Protein AF-A0A061DPY8-F1 (afdb_monomer_lite)

Sequence (102 aa):
MAMNSIKTILGEGQSIVDHFLVNGENYTCWKIRMKFFVQANNYDVWSTIVDGPYKPTKEEGEWDRNDKNMVQINAKAMHILLCALRDREYNRISNCENAKET

pLDDT: mean 72.49, std 21.85, range [28.64, 96.94]

Structure (mmCIF, N/CA/C/O backbone):
data_AF-A0A061DPY8-F1
#
_entry.id   AF-A0A061DPY8-F1
#
loop_
_atom_site.group_PDB
_atom_site.id
_atom_site.type_symbol
_atom_site.label_atom_id
_atom_site.label_alt_id
_atom_site.label_comp_id
_atom_site.label_asym_id
_atom_site.label_entity_id
_atom_site.label_seq_id
_atom_site.pdbx_PDB_ins_code
_atom_site.Cartn_x
_atom_site.Cartn_y
_atom_site.Cartn_z
_atom_site.occupancy
_atom_site.B_iso_or_equiv
_atom_site.auth_seq_id
_atom_site.auth_comp_id
_atom_site.auth_asym_id
_atom_site.auth_atom_id
_atom_site.pdbx_PDB_model_num
ATOM 1 N N . MET A 1 1 ? 9.134 14.154 -37.297 1.00 36.03 1 MET A N 1
ATOM 2 C CA . MET A 1 1 ? 9.767 12.819 -37.220 1.00 36.03 1 MET A CA 1
ATOM 3 C C . MET A 1 1 ? 9.595 12.269 -35.796 1.00 36.03 1 MET A C 1
ATOM 5 O O . MET A 1 1 ? 10.549 12.239 -35.040 1.00 36.03 1 MET A O 1
ATOM 9 N N . ALA A 1 2 ? 8.360 11.934 -35.386 1.00 36.47 2 ALA A N 1
ATOM 10 C CA . ALA A 1 2 ? 8.047 11.601 -33.982 1.00 36.47 2 ALA A CA 1
ATOM 11 C C . ALA A 1 2 ? 6.946 10.530 -33.800 1.00 36.47 2 ALA A C 1
ATOM 13 O O . ALA A 1 2 ? 6.411 10.383 -32.710 1.00 36.47 2 ALA A O 1
ATOM 14 N N . MET A 1 3 ? 6.597 9.770 -34.848 1.00 29.50 3 MET A N 1
ATOM 15 C CA . MET A 1 3 ? 5.566 8.717 -34.756 1.00 29.50 3 MET A CA 1
ATOM 16 C C . MET A 1 3 ? 6.103 7.288 -34.929 1.00 29.50 3 MET A C 1
ATOM 18 O O . MET A 1 3 ? 5.378 6.332 -34.676 1.00 29.50 3 MET A O 1
ATOM 22 N N . ASN A 1 4 ? 7.378 7.113 -35.291 1.00 29.52 4 ASN A N 1
ATOM 23 C CA . ASN A 1 4 ? 7.928 5.778 -35.560 1.00 29.52 4 ASN A CA 1
ATOM 24 C C . ASN A 1 4 ? 8.375 5.026 -34.296 1.00 29.52 4 ASN A C 1
ATOM 26 O O . ASN A 1 4 ? 8.525 3.812 -34.353 1.00 29.52 4 ASN A O 1
ATOM 30 N N . SER A 1 5 ? 8.519 5.701 -33.151 1.00 37.28 5 SER A N 1
ATOM 31 C CA . SER A 1 5 ? 8.969 5.057 -31.905 1.00 37.28 5 SER A CA 1
ATOM 32 C C . SER A 1 5 ? 7.837 4.457 -31.063 1.00 37.28 5 SER A C 1
ATOM 34 O O . SER A 1 5 ? 8.109 3.674 -30.161 1.00 37.28 5 SER A O 1
ATOM 36 N N . ILE A 1 6 ? 6.570 4.785 -31.352 1.00 40.12 6 ILE A N 1
ATOM 37 C CA . ILE A 1 6 ? 5.412 4.208 -30.640 1.00 40.12 6 ILE A CA 1
ATOM 38 C C . ILE A 1 6 ? 5.068 2.821 -31.201 1.00 40.12 6 ILE A C 1
ATOM 40 O O . ILE A 1 6 ? 4.629 1.942 -30.462 1.00 40.12 6 ILE A O 1
ATOM 44 N N . LYS A 1 7 ? 5.333 2.586 -32.494 1.00 28.64 7 LYS A N 1
ATOM 45 C CA . LYS A 1 7 ? 4.986 1.328 -33.173 1.00 28.64 7 LYS A CA 1
ATOM 46 C C . LYS A 1 7 ? 5.742 0.112 -32.629 1.00 28.64 7 LYS A C 1
ATOM 48 O O . LYS A 1 7 ? 5.207 -0.986 -32.662 1.00 28.64 7 LYS A O 1
ATOM 53 N N . THR A 1 8 ? 6.938 0.304 -32.078 1.00 35.09 8 THR A N 1
ATOM 54 C CA . THR A 1 8 ? 7.749 -0.798 -31.536 1.00 35.09 8 THR A CA 1
ATOM 55 C C . THR A 1 8 ? 7.282 -1.264 -30.150 1.00 35.09 8 THR A C 1
ATOM 57 O O . THR A 1 8 ? 7.666 -2.341 -29.715 1.00 35.09 8 THR A O 1
ATOM 60 N N . ILE A 1 9 ? 6.438 -0.495 -29.448 1.00 47.25 9 ILE A N 1
ATOM 61 C CA . ILE A 1 9 ? 5.985 -0.837 -28.083 1.00 47.25 9 ILE A CA 1
ATOM 62 C C . ILE A 1 9 ? 4.738 -1.744 -28.101 1.00 47.25 9 ILE A C 1
ATOM 64 O O . ILE A 1 9 ? 4.439 -2.398 -27.108 1.00 47.25 9 ILE A O 1
ATOM 68 N N . LEU A 1 10 ? 4.034 -1.834 -29.233 1.00 46.12 10 LEU A N 1
ATOM 69 C CA . LEU A 1 10 ? 2.797 -2.609 -29.389 1.00 46.12 10 LEU A CA 1
ATOM 70 C C . LEU A 1 10 ? 2.969 -3.714 -30.443 1.00 46.12 10 LEU A C 1
ATOM 72 O O . LEU A 1 10 ? 2.187 -3.823 -31.384 1.00 46.12 10 LEU A O 1
ATOM 76 N N . GLY A 1 11 ? 4.031 -4.509 -30.296 1.00 32.09 11 GLY A N 1
ATOM 77 C CA . GLY A 1 11 ? 4.143 -5.817 -30.939 1.00 32.09 11 GLY A CA 1
ATOM 78 C C . GLY A 1 11 ? 3.275 -6.831 -30.192 1.00 32.09 11 GLY A C 1
ATOM 79 O O . GLY A 1 11 ? 3.275 -6.868 -28.965 1.00 32.09 11 GLY A O 1
ATOM 80 N N . GLU A 1 12 ? 2.491 -7.581 -30.954 1.00 39.12 12 GLU A N 1
ATOM 81 C CA . GLU A 1 12 ? 1.415 -8.491 -30.557 1.00 39.12 12 GLU A CA 1
ATOM 82 C C . GLU A 1 12 ? 1.690 -9.302 -29.273 1.00 39.12 12 GLU A C 1
ATOM 84 O O . GLU A 1 12 ? 2.576 -10.150 -29.221 1.00 39.12 12 GLU A O 1
ATOM 89 N N . GLY A 1 13 ? 0.871 -9.071 -28.239 1.00 41.81 13 GLY A N 1
ATOM 90 C CA . GLY A 1 13 ? 0.696 -10.013 -27.127 1.00 41.81 13 GLY A CA 1
ATOM 91 C C . GLY A 1 13 ? 1.598 -9.855 -25.898 1.00 41.81 13 GLY A C 1
ATOM 92 O O . GLY A 1 13 ? 1.660 -10.785 -25.098 1.00 41.81 13 GLY A O 1
ATOM 93 N N . GLN A 1 14 ? 2.270 -8.721 -25.684 1.00 42.62 14 GLN A N 1
ATOM 94 C CA . GLN A 1 14 ? 3.058 -8.521 -24.460 1.00 42.62 14 GLN A CA 1
ATOM 95 C C . GLN A 1 14 ? 2.186 -7.998 -23.303 1.00 42.62 14 GLN A C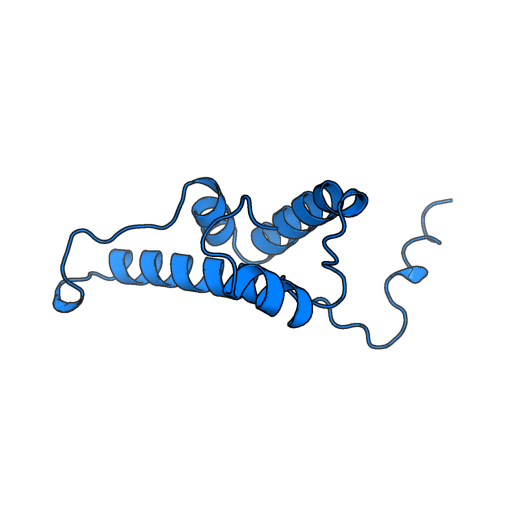 1
ATOM 97 O O . GLN A 1 14 ? 1.632 -6.899 -23.369 1.00 42.62 14 GLN A O 1
ATOM 102 N N . SER A 1 15 ? 2.073 -8.777 -22.222 1.00 50.62 15 SER A N 1
ATOM 103 C CA . SER A 1 15 ? 1.419 -8.354 -20.977 1.00 50.62 15 SER A CA 1
ATOM 104 C C . SER A 1 15 ? 2.029 -7.041 -20.470 1.00 50.62 15 SER A C 1
ATOM 106 O O . SER A 1 15 ? 3.251 -6.911 -20.399 1.00 50.62 15 SER A O 1
ATOM 108 N N . ILE A 1 16 ? 1.195 -6.078 -20.060 1.00 50.47 16 ILE A N 1
ATOM 109 C CA . ILE A 1 16 ? 1.625 -4.790 -19.468 1.00 50.47 16 ILE A CA 1
ATOM 110 C C . ILE A 1 16 ? 2.577 -5.013 -18.272 1.00 50.47 16 ILE A C 1
ATOM 112 O O . ILE A 1 16 ? 3.414 -4.167 -17.966 1.00 50.47 16 ILE A O 1
ATOM 116 N N . VAL A 1 17 ? 2.491 -6.188 -17.642 1.00 47.19 17 VAL A N 1
ATOM 117 C CA . VAL A 1 17 ? 3.281 -6.623 -16.485 1.00 47.19 17 VAL A CA 1
ATOM 118 C C . VAL A 1 17 ? 4.721 -7.020 -16.856 1.00 47.19 17 VAL A C 1
ATOM 120 O O . VAL A 1 17 ? 5.636 -6.890 -16.048 1.00 47.19 17 VAL A O 1
ATOM 123 N N . ASP A 1 18 ? 4.971 -7.444 -18.096 1.00 50.47 18 ASP A N 1
ATOM 124 C CA . ASP A 1 18 ? 6.255 -8.029 -18.511 1.00 50.47 18 ASP A CA 1
ATOM 125 C C . ASP A 1 18 ? 7.386 -6.980 -18.637 1.00 50.47 18 ASP A C 1
ATOM 127 O O . ASP A 1 18 ? 8.576 -7.306 -18.688 1.00 50.47 18 ASP A O 1
ATOM 131 N N . HIS A 1 19 ? 7.030 -5.691 -18.650 1.00 57.84 19 HIS A N 1
ATOM 132 C CA . HIS A 1 19 ? 7.934 -4.580 -18.965 1.00 57.84 19 HIS A CA 1
ATOM 133 C C . HIS A 1 19 ? 8.604 -3.926 -17.732 1.00 57.84 19 HIS A C 1
ATOM 135 O O . HIS A 1 19 ? 9.300 -2.913 -17.857 1.00 57.84 19 HIS A O 1
ATOM 141 N N . PHE A 1 20 ?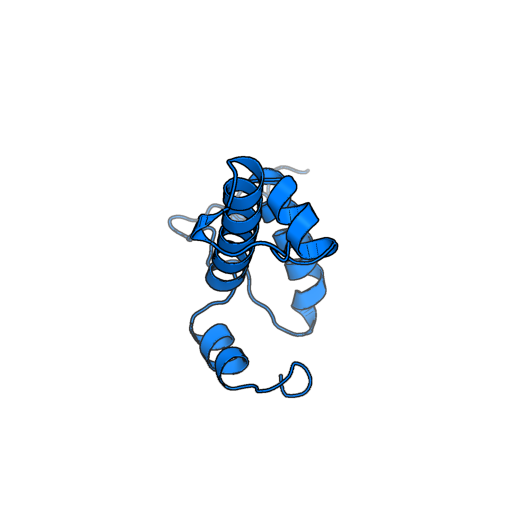 8.442 -4.490 -16.533 1.00 55.44 20 PHE A N 1
ATOM 142 C CA . PHE A 1 20 ? 9.011 -3.946 -15.291 1.00 55.44 20 PHE A CA 1
ATOM 143 C C . PHE A 1 20 ? 10.306 -4.658 -14.858 1.00 55.44 20 PHE A C 1
ATOM 145 O O . PHE A 1 20 ? 10.465 -5.046 -13.707 1.00 55.44 20 PHE A O 1
ATOM 152 N N . LEU A 1 21 ? 11.259 -4.841 -15.779 1.00 54.84 21 LEU A N 1
ATOM 153 C CA . LEU A 1 21 ? 12.565 -5.437 -15.464 1.00 54.84 21 LEU A CA 1
ATOM 154 C C . LEU A 1 21 ? 13.407 -4.512 -14.566 1.00 54.84 21 LEU A C 1
ATOM 156 O O . LEU A 1 21 ? 13.776 -3.416 -14.986 1.00 54.84 21 LEU A O 1
ATOM 160 N N . VAL A 1 22 ? 13.765 -4.975 -13.365 1.00 52.03 22 VAL A N 1
ATOM 161 C CA . VAL A 1 22 ? 14.742 -4.322 -12.479 1.00 52.03 22 VAL A CA 1
ATOM 162 C C . VAL A 1 22 ? 16.114 -4.970 -12.687 1.00 52.03 22 VAL A C 1
ATOM 164 O O . VAL A 1 22 ? 16.441 -5.966 -12.061 1.00 52.03 22 VAL A O 1
ATOM 167 N N . ASN A 1 23 ? 16.928 -4.392 -13.571 1.00 50.50 23 ASN A N 1
ATOM 168 C CA . ASN A 1 23 ? 18.391 -4.534 -13.522 1.00 50.50 23 ASN A CA 1
ATOM 169 C C . ASN A 1 23 ? 18.983 -3.199 -13.038 1.00 50.50 23 ASN A C 1
ATOM 171 O O . ASN A 1 23 ? 18.314 -2.173 -13.148 1.00 50.50 23 ASN A O 1
ATOM 175 N N . GLY A 1 24 ? 20.219 -3.178 -12.529 1.00 49.91 24 GLY A N 1
ATOM 176 C CA . GLY A 1 24 ? 20.835 -1.983 -11.917 1.00 49.91 24 GLY A CA 1
ATOM 177 C C . GLY A 1 24 ? 20.791 -0.699 -12.768 1.00 49.91 24 GLY A C 1
ATOM 178 O O . GLY A 1 24 ? 20.549 0.376 -12.231 1.00 49.91 24 GLY A O 1
ATOM 179 N N . GLU A 1 25 ? 20.907 -0.800 -14.097 1.00 52.59 25 GLU A N 1
ATOM 180 C CA . GLU A 1 25 ? 20.754 0.338 -15.030 1.00 52.59 25 GLU A CA 1
ATOM 181 C C . GLU A 1 25 ? 19.282 0.697 -15.334 1.00 52.59 25 GLU A C 1
ATOM 183 O O . GLU A 1 25 ? 18.964 1.813 -15.738 1.00 52.59 25 GLU A O 1
ATOM 188 N N . ASN A 1 26 ? 18.355 -0.229 -15.085 1.00 62.97 26 ASN A N 1
ATOM 189 C CA . ASN A 1 26 ? 16.916 -0.081 -15.298 1.00 62.97 26 ASN A CA 1
ATOM 190 C C . ASN A 1 26 ? 16.148 0.382 -14.052 1.00 62.97 26 ASN A C 1
ATOM 192 O O . ASN A 1 26 ? 14.964 0.684 -14.175 1.00 62.97 26 ASN A O 1
ATOM 196 N N . TYR A 1 27 ? 16.771 0.488 -12.874 1.00 67.88 27 TYR A N 1
ATOM 197 C CA . TYR A 1 27 ? 16.063 0.855 -11.639 1.00 67.88 27 TYR A CA 1
ATOM 198 C C . TYR A 1 27 ? 15.437 2.260 -11.702 1.00 67.88 27 TYR A C 1
ATOM 200 O O . TYR A 1 27 ? 14.278 2.444 -11.329 1.00 67.88 27 TYR A O 1
ATOM 208 N N . THR A 1 28 ? 16.149 3.253 -12.249 1.00 77.12 28 THR A N 1
ATOM 209 C CA . THR A 1 28 ? 15.610 4.615 -12.438 1.00 77.12 28 THR A CA 1
ATOM 210 C C . THR A 1 28 ? 14.430 4.621 -13.410 1.00 77.12 28 THR A C 1
ATOM 212 O O . THR A 1 28 ? 13.399 5.239 -13.140 1.00 77.12 28 THR A O 1
ATOM 215 N N . CYS A 1 29 ? 14.553 3.895 -14.525 1.00 75.81 29 CYS A N 1
ATOM 216 C CA . CYS A 1 29 ? 13.489 3.763 -15.518 1.00 75.81 29 CYS A CA 1
ATOM 217 C C . CYS A 1 29 ? 12.265 3.043 -14.928 1.00 75.81 29 CYS A C 1
ATOM 219 O O . CYS A 1 29 ? 11.135 3.511 -15.067 1.00 75.81 29 CYS A O 1
ATOM 221 N N . TRP A 1 30 ? 12.497 1.955 -14.191 1.00 76.44 30 TRP A N 1
ATOM 222 C CA . TRP A 1 30 ? 11.481 1.205 -13.462 1.00 76.44 30 TRP A CA 1
ATOM 223 C C . TRP A 1 30 ? 10.750 2.088 -12.451 1.00 76.44 30 TRP A C 1
ATOM 225 O O . TRP A 1 30 ? 9.524 2.128 -12.463 1.00 76.44 30 TRP A O 1
ATOM 235 N N . LYS A 1 31 ? 11.475 2.878 -11.648 1.00 81.19 31 LYS A N 1
ATOM 236 C CA . LYS A 1 31 ? 10.884 3.783 -10.652 1.00 81.19 31 LYS A CA 1
ATOM 237 C C . LYS A 1 31 ? 9.960 4.819 -11.298 1.00 81.19 31 LYS A C 1
ATOM 239 O O . LYS A 1 31 ? 8.867 5.066 -10.791 1.00 81.19 31 LYS A O 1
ATOM 244 N N . ILE A 1 32 ? 10.366 5.398 -12.432 1.00 85.31 32 ILE A N 1
ATOM 245 C CA . ILE A 1 32 ? 9.542 6.355 -13.190 1.00 85.31 32 ILE A CA 1
ATOM 246 C C . ILE A 1 32 ? 8.295 5.668 -13.762 1.00 85.31 32 ILE A C 1
ATOM 248 O O . ILE A 1 32 ? 7.190 6.197 -13.636 1.00 85.31 32 ILE A O 1
ATOM 252 N N . ARG A 1 33 ? 8.445 4.479 -14.355 1.00 82.75 33 ARG A N 1
ATOM 253 C CA . ARG A 1 33 ? 7.320 3.719 -14.919 1.00 82.75 33 ARG A CA 1
ATOM 254 C C . ARG A 1 33 ? 6.332 3.276 -13.847 1.00 82.75 33 ARG A C 1
ATOM 256 O O . ARG A 1 33 ? 5.134 3.429 -14.048 1.00 82.75 33 ARG A O 1
ATOM 263 N N . MET A 1 34 ? 6.824 2.795 -12.706 1.00 85.06 34 MET A N 1
ATOM 264 C CA . MET A 1 34 ? 5.993 2.390 -11.576 1.00 85.06 34 MET A CA 1
ATOM 265 C C . MET A 1 34 ? 5.213 3.575 -11.015 1.00 85.06 34 MET A C 1
ATOM 267 O O . MET A 1 34 ? 4.012 3.466 -10.794 1.00 85.06 34 MET A O 1
ATOM 271 N N . LYS A 1 35 ? 5.865 4.738 -10.877 1.00 89.81 35 LYS A N 1
ATOM 272 C CA . LYS A 1 35 ? 5.193 5.977 -10.475 1.00 89.81 35 LYS A CA 1
ATOM 273 C C . LYS A 1 35 ? 4.005 6.289 -11.382 1.00 89.81 35 LYS A C 1
ATOM 275 O O . LYS A 1 35 ? 2.891 6.420 -10.886 1.00 89.81 35 LYS A O 1
ATOM 280 N N . PHE A 1 36 ? 4.216 6.378 -12.695 1.00 88.88 36 PHE A N 1
ATOM 281 C CA . PHE A 1 36 ? 3.127 6.706 -13.618 1.00 88.88 36 PHE A CA 1
ATOM 282 C C . PHE A 1 36 ? 2.059 5.613 -13.688 1.00 88.88 36 PHE A C 1
ATOM 284 O O . PHE A 1 36 ? 0.877 5.935 -13.757 1.00 88.88 36 PHE A O 1
ATOM 291 N N . PHE A 1 37 ? 2.452 4.340 -13.629 1.00 86.62 37 PHE A N 1
ATOM 292 C CA . PHE A 1 37 ? 1.517 3.219 -13.623 1.00 86.62 37 PHE A CA 1
ATOM 293 C C . PHE A 1 37 ? 0.583 3.270 -12.410 1.00 86.62 37 PHE A C 1
ATOM 295 O O . PHE A 1 37 ? -0.635 3.233 -12.579 1.00 86.62 37 PHE A O 1
ATOM 302 N N . VAL A 1 38 ? 1.129 3.408 -11.198 1.00 90.81 38 VAL A N 1
ATOM 303 C CA . VAL A 1 38 ? 0.316 3.489 -9.978 1.00 90.81 38 VAL A CA 1
ATOM 304 C C . VAL A 1 38 ? -0.550 4.745 -10.007 1.00 90.81 38 VAL A C 1
ATOM 306 O O . VAL A 1 38 ? -1.754 4.640 -9.807 1.00 90.81 38 VAL A O 1
ATOM 309 N N . GLN A 1 39 ? 0.023 5.910 -10.331 1.00 91.75 39 GLN A N 1
ATOM 310 C CA . GLN A 1 39 ? -0.720 7.175 -10.381 1.00 91.75 39 GLN A CA 1
ATOM 311 C C . GLN A 1 39 ? -1.883 7.144 -11.380 1.00 91.75 39 GLN A C 1
ATOM 313 O O . GLN A 1 39 ? -2.948 7.676 -11.079 1.00 91.75 39 GLN A O 1
ATOM 318 N N . ALA A 1 40 ? -1.703 6.512 -12.544 1.00 90.38 40 ALA A N 1
ATOM 319 C CA . ALA A 1 40 ? -2.759 6.373 -13.545 1.00 90.38 40 ALA A CA 1
ATOM 320 C C . ALA A 1 40 ? -3.888 5.426 -13.103 1.00 90.38 40 ALA A C 1
ATOM 322 O O . ALA A 1 40 ? -5.023 5.595 -13.540 1.00 90.38 40 ALA A O 1
ATOM 323 N N . ASN A 1 41 ? -3.592 4.440 -12.250 1.00 88.00 41 ASN A N 1
ATOM 324 C CA . ASN A 1 41 ? -4.584 3.489 -11.743 1.00 88.00 41 ASN A CA 1
ATOM 325 C C . ASN A 1 41 ? -5.306 4.009 -10.494 1.00 88.00 41 ASN A C 1
ATOM 327 O O . ASN A 1 41 ? -6.527 3.910 -10.392 1.00 88.00 41 ASN A O 1
ATOM 331 N N . ASN A 1 42 ? -4.555 4.508 -9.513 1.00 92.88 42 ASN A N 1
ATOM 332 C CA . ASN A 1 42 ? -5.088 5.020 -8.261 1.00 92.88 42 ASN A CA 1
ATOM 333 C C . ASN A 1 42 ? -4.049 5.911 -7.561 1.00 92.88 42 ASN A C 1
ATOM 335 O O . ASN A 1 42 ? -3.011 5.437 -7.094 1.00 92.88 42 ASN A O 1
ATOM 339 N N . TYR A 1 43 ? -4.349 7.205 -7.459 1.00 94.44 43 TYR A N 1
ATOM 340 C CA . TYR A 1 43 ? -3.439 8.160 -6.834 1.00 94.44 43 TYR A CA 1
ATOM 341 C C . TYR A 1 43 ? -3.312 7.962 -5.317 1.00 94.44 43 TYR A C 1
ATOM 343 O O . TYR A 1 43 ? -2.212 8.107 -4.790 1.00 94.44 43 TYR A O 1
ATOM 351 N N . ASP A 1 44 ? -4.379 7.552 -4.624 1.00 94.38 44 ASP A N 1
ATOM 352 C CA . ASP A 1 44 ? -4.327 7.277 -3.182 1.00 94.38 44 ASP A CA 1
ATOM 353 C C . ASP A 1 44 ? -3.361 6.126 -2.879 1.00 94.38 44 ASP A C 1
ATOM 355 O O . ASP A 1 44 ? -2.596 6.185 -1.921 1.00 94.38 44 ASP A O 1
ATOM 359 N N . VAL A 1 45 ? -3.315 5.114 -3.752 1.00 94.75 45 VAL A N 1
ATOM 360 C CA . VAL A 1 45 ? -2.331 4.026 -3.657 1.00 94.75 45 VAL A CA 1
ATOM 361 C C . VAL A 1 45 ? -0.904 4.550 -3.836 1.00 94.75 45 VAL A C 1
ATOM 363 O O . VAL A 1 45 ? -0.011 4.135 -3.100 1.00 94.75 45 VAL A O 1
ATOM 366 N N . TRP A 1 46 ? -0.670 5.474 -4.776 1.00 94.69 46 TRP A N 1
ATOM 367 C CA . TRP A 1 46 ? 0.642 6.112 -4.926 1.00 94.69 46 TRP A CA 1
ATOM 368 C C . TRP A 1 46 ? 1.041 6.879 -3.660 1.00 94.69 46 TRP A C 1
ATOM 370 O O . TRP A 1 46 ? 2.165 6.712 -3.188 1.00 94.69 46 TRP A O 1
ATOM 380 N N . SER A 1 47 ? 0.125 7.668 -3.090 1.00 93.62 47 SER A N 1
ATOM 381 C CA . SER A 1 47 ? 0.361 8.377 -1.830 1.00 93.62 47 SER A CA 1
ATOM 382 C C . SER A 1 47 ? 0.711 7.411 -0.701 1.00 93.62 47 SER A C 1
ATOM 384 O O . SER A 1 47 ? 1.720 7.603 -0.039 1.00 93.62 47 SER A O 1
ATOM 386 N N . THR A 1 48 ? -0.017 6.302 -0.544 1.00 94.62 48 THR A N 1
ATOM 387 C CA . THR A 1 48 ? 0.304 5.271 0.458 1.00 94.62 48 THR A CA 1
ATOM 388 C C . THR A 1 48 ? 1.673 4.615 0.243 1.00 94.62 48 THR A C 1
ATOM 390 O O . THR A 1 48 ? 2.358 4.301 1.212 1.00 94.62 48 THR A O 1
ATOM 393 N N . ILE A 1 49 ? 2.117 4.414 -1.002 1.00 88.88 49 ILE A N 1
ATOM 394 C CA . ILE A 1 49 ? 3.464 3.880 -1.275 1.00 88.88 49 ILE A CA 1
ATOM 395 C C . ILE A 1 49 ? 4.554 4.878 -0.853 1.00 88.88 49 ILE A C 1
ATOM 397 O O . ILE A 1 49 ? 5.603 4.460 -0.366 1.00 88.88 49 ILE A O 1
ATOM 401 N N . VAL A 1 50 ? 4.325 6.181 -1.049 1.00 91.50 50 VAL A N 1
ATOM 402 C CA . VAL A 1 50 ? 5.297 7.237 -0.717 1.00 91.50 50 VAL A CA 1
ATOM 403 C C . VAL A 1 50 ? 5.303 7.563 0.777 1.00 91.50 50 VAL A C 1
ATOM 405 O O . VAL A 1 50 ? 6.375 7.631 1.375 1.00 91.50 50 VAL A O 1
ATOM 408 N N . ASP A 1 51 ? 4.125 7.746 1.367 1.00 93.00 51 ASP A N 1
ATOM 409 C CA . ASP A 1 51 ? 3.950 8.196 2.753 1.00 93.00 51 ASP A CA 1
ATOM 410 C C . ASP A 1 51 ? 4.028 7.030 3.754 1.00 93.00 51 ASP A C 1
ATOM 412 O O . ASP A 1 51 ? 4.288 7.226 4.943 1.00 93.00 51 ASP A O 1
ATOM 416 N N . GLY A 1 52 ? 3.848 5.802 3.265 1.00 90.12 52 GLY A N 1
ATOM 417 C CA . GLY A 1 52 ? 3.815 4.577 4.050 1.00 90.12 52 GLY A CA 1
ATOM 418 C C . GLY A 1 52 ? 2.392 4.058 4.293 1.00 90.12 52 GLY A C 1
ATOM 419 O O . GLY A 1 52 ? 1.405 4.783 4.134 1.00 90.12 52 GLY A O 1
ATOM 420 N N . PRO A 1 53 ? 2.262 2.774 4.678 1.00 93.12 53 PRO A N 1
ATOM 421 C CA . PRO A 1 53 ? 0.963 2.153 4.884 1.00 93.12 53 PRO A CA 1
ATOM 422 C C . PRO A 1 53 ? 0.246 2.761 6.089 1.00 93.12 53 PRO A C 1
ATOM 424 O O . PRO A 1 53 ? 0.844 2.986 7.145 1.00 93.12 53 PRO A O 1
ATOM 427 N N . TYR A 1 54 ? -1.067 2.932 5.960 1.00 93.31 54 TYR A N 1
ATOM 428 C CA . TYR A 1 54 ? -1.922 3.256 7.095 1.00 93.31 54 TYR A CA 1
ATOM 429 C C . TYR A 1 54 ? -1.858 2.136 8.143 1.00 93.31 54 TYR A C 1
ATOM 431 O O . TYR A 1 54 ? -1.947 0.956 7.804 1.00 93.31 54 TYR A O 1
ATOM 439 N N . LYS A 1 55 ? -1.723 2.487 9.420 1.00 93.62 55 LYS A N 1
ATOM 440 C CA . LYS A 1 55 ? -1.725 1.524 10.525 1.00 93.62 55 LYS A CA 1
ATOM 441 C C . LYS A 1 55 ? -2.937 1.800 11.413 1.00 93.62 55 LYS A C 1
ATOM 443 O O . LYS A 1 55 ? -2.920 2.811 12.117 1.00 93.62 55 LYS A O 1
ATOM 448 N N . PRO A 1 56 ? -3.973 0.944 11.373 1.00 90.44 56 PRO A N 1
ATOM 449 C CA . PRO A 1 56 ? -5.112 1.074 12.268 1.00 90.44 56 PRO A CA 1
ATOM 450 C C . PRO A 1 56 ? -4.651 1.013 13.723 1.00 90.44 56 PRO A C 1
ATOM 452 O O . PRO A 1 56 ? -3.833 0.169 14.086 1.00 90.44 56 PRO A O 1
ATOM 455 N N . THR A 1 57 ? -5.176 1.910 14.552 1.00 93.00 57 THR A N 1
ATOM 456 C CA . THR A 1 57 ? -4.968 1.884 16.008 1.00 93.00 57 THR A CA 1
ATOM 457 C C . THR A 1 57 ? -6.067 1.119 16.739 1.00 93.00 57 THR A C 1
ATOM 459 O O . THR A 1 57 ? -5.863 0.699 17.873 1.00 93.00 57 THR A O 1
ATOM 462 N N . LYS A 1 58 ? -7.223 0.948 16.091 1.00 94.12 58 LYS A N 1
ATOM 463 C CA . LYS A 1 58 ? -8.374 0.195 16.594 1.00 94.12 58 LYS A CA 1
ATOM 464 C C . LYS A 1 58 ? -8.277 -1.275 16.190 1.00 94.12 58 LYS A C 1
ATOM 466 O O . LYS A 1 58 ? -7.687 -1.597 15.152 1.00 94.12 58 LYS A O 1
ATOM 471 N N . GLU A 1 59 ? -8.932 -2.145 16.950 1.00 94.44 59 GLU A N 1
ATOM 472 C CA . GLU A 1 59 ? -9.115 -3.544 16.558 1.00 94.44 59 GLU A CA 1
ATOM 473 C C . GLU A 1 59 ? -10.033 -3.664 15.334 1.00 94.44 59 GLU A C 1
ATOM 475 O O . GLU A 1 59 ? -10.913 -2.831 15.116 1.00 94.44 59 GLU A O 1
ATOM 480 N N . GLU A 1 60 ? -9.852 -4.718 14.533 1.00 90.81 60 GLU A N 1
ATOM 481 C CA . GLU A 1 60 ? -10.581 -4.911 13.269 1.00 90.81 60 GLU A CA 1
ATOM 482 C C . GLU A 1 60 ? -12.109 -4.919 13.431 1.00 90.81 60 GLU A C 1
ATOM 484 O O . GLU A 1 60 ? -12.836 -4.423 12.566 1.00 90.81 60 GLU A O 1
ATOM 489 N N . GLY A 1 61 ? -12.602 -5.405 14.574 1.00 95.12 61 GLY A N 1
ATOM 490 C CA . GLY A 1 61 ? -14.029 -5.394 14.904 1.00 95.12 61 GLY A CA 1
ATOM 491 C C . GLY A 1 61 ? -14.631 -3.992 15.056 1.00 95.12 61 GLY A C 1
ATOM 492 O O . GLY A 1 61 ? -15.838 -3.828 14.891 1.00 95.12 61 GLY A O 1
ATOM 493 N N . GLU A 1 62 ? -13.807 -2.978 15.317 1.00 96.44 62 GLU A N 1
ATOM 494 C CA . GLU A 1 62 ? -14.224 -1.592 15.560 1.00 96.44 62 GLU A CA 1
ATOM 495 C C . GLU A 1 62 ? -13.997 -0.679 14.348 1.00 96.44 62 GLU A C 1
ATOM 497 O O . GLU A 1 62 ? -14.250 0.528 14.408 1.00 96.44 62 GLU A O 1
ATOM 502 N N . TRP A 1 63 ? -13.496 -1.234 13.242 1.00 96.94 63 TRP A N 1
ATOM 503 C CA . TRP A 1 63 ? -13.152 -0.448 12.068 1.00 96.94 63 TRP A CA 1
ATOM 504 C C . TRP A 1 63 ? -14.379 0.167 11.415 1.00 96.94 63 TRP A C 1
ATOM 506 O O . TRP A 1 63 ? -15.318 -0.521 10.985 1.00 96.94 63 TRP A O 1
ATOM 516 N N . ASP A 1 64 ? -14.309 1.482 11.252 1.00 95.88 64 ASP A N 1
ATOM 517 C CA . ASP A 1 64 ? -15.286 2.222 10.482 1.00 95.88 64 ASP A CA 1
ATOM 518 C C . ASP A 1 64 ? -15.020 2.091 8.970 1.00 95.88 64 ASP A C 1
ATOM 520 O O . ASP A 1 64 ? -14.125 1.384 8.491 1.00 95.88 64 ASP A O 1
ATOM 524 N N . ARG A 1 65 ? -15.865 2.748 8.171 1.00 96.69 65 ARG A N 1
ATOM 525 C CA . ARG A 1 65 ? -15.746 2.707 6.709 1.00 96.69 65 ARG A CA 1
ATOM 526 C C . ARG A 1 65 ? -14.415 3.287 6.224 1.00 96.69 65 ARG A C 1
ATOM 528 O O . ARG A 1 65 ? -13.900 2.821 5.209 1.00 96.69 65 ARG A O 1
ATOM 535 N N . ASN A 1 66 ? -13.891 4.300 6.907 1.00 95.38 66 ASN A N 1
ATOM 536 C CA . ASN A 1 66 ? -12.640 4.938 6.535 1.00 95.38 66 ASN A CA 1
ATOM 537 C C . ASN A 1 66 ? -11.453 4.028 6.865 1.00 95.38 66 ASN A C 1
ATOM 539 O O . ASN A 1 66 ? -10.612 3.812 5.995 1.00 95.38 66 ASN A O 1
ATOM 543 N N . ASP A 1 67 ? -11.441 3.417 8.052 1.00 95.94 67 ASP A N 1
ATOM 544 C CA . ASP A 1 67 ? -10.421 2.442 8.456 1.00 95.94 67 ASP A CA 1
ATOM 545 C C . ASP A 1 67 ? -10.317 1.301 7.423 1.00 95.94 67 ASP A C 1
ATOM 547 O O . ASP A 1 67 ? -9.241 1.017 6.889 1.00 95.94 67 ASP A O 1
ATOM 551 N N . LYS A 1 68 ? -11.464 0.719 7.038 1.00 96.44 68 LYS A N 1
ATOM 552 C CA . LYS A 1 68 ? -11.536 -0.338 6.012 1.00 96.44 68 LYS A CA 1
ATOM 553 C C . LYS A 1 68 ? -11.041 0.131 4.646 1.00 96.44 68 LYS A C 1
ATOM 555 O O . LYS A 1 68 ? -10.334 -0.612 3.966 1.00 96.44 68 LYS A O 1
ATOM 560 N N . ASN A 1 69 ? -11.389 1.352 4.240 1.00 96.19 69 ASN A N 1
ATOM 561 C CA . ASN A 1 69 ? -10.938 1.916 2.969 1.00 96.19 69 ASN A CA 1
ATOM 562 C C . ASN A 1 69 ? -9.412 2.098 2.941 1.00 96.19 69 ASN A C 1
ATOM 564 O O . ASN A 1 69 ? -8.768 1.710 1.969 1.00 96.19 69 ASN A O 1
ATOM 568 N N . MET A 1 70 ? -8.821 2.620 4.017 1.00 95.56 70 MET A N 1
ATOM 569 C CA . MET A 1 70 ? -7.374 2.841 4.107 1.00 95.56 70 MET A CA 1
ATOM 570 C C . MET A 1 70 ? -6.594 1.520 4.132 1.00 95.56 70 MET A C 1
ATOM 572 O O . MET A 1 70 ? -5.605 1.370 3.415 1.00 95.56 70 MET A O 1
ATOM 576 N N . VAL A 1 71 ? -7.073 0.514 4.871 1.00 95.69 71 VAL A N 1
ATOM 577 C CA . VAL A 1 71 ? -6.482 -0.837 4.846 1.00 95.69 71 VAL A CA 1
ATOM 578 C C . VAL A 1 71 ? -6.614 -1.480 3.462 1.00 95.69 71 VAL A C 1
ATOM 580 O O . VAL A 1 71 ? -5.676 -2.117 2.980 1.00 95.69 71 VAL A O 1
ATOM 583 N N . GLN A 1 72 ? -7.731 -1.270 2.762 1.00 96.38 72 GLN A N 1
ATOM 584 C CA . GLN A 1 72 ? -7.887 -1.744 1.388 1.00 96.38 72 GLN A CA 1
ATOM 585 C C . GLN A 1 72 ? -6.905 -1.057 0.423 1.00 96.38 72 GLN A C 1
ATOM 587 O O . GLN A 1 72 ? -6.386 -1.708 -0.485 1.00 96.38 72 GLN A O 1
ATOM 592 N N . IL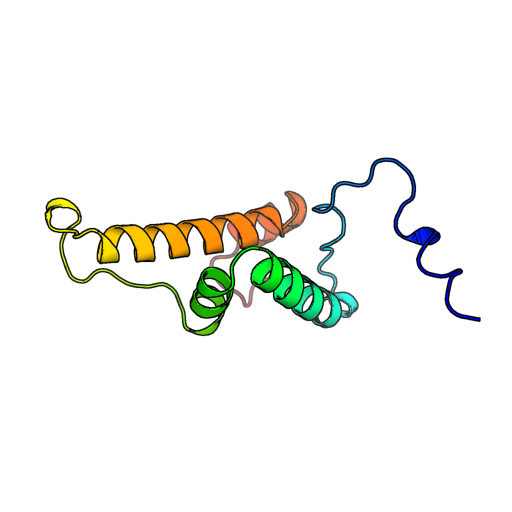E A 1 73 ? -6.628 0.238 0.605 1.00 96.25 73 ILE A N 1
ATOM 593 C CA . ILE A 1 73 ? -5.614 0.964 -0.173 1.00 96.25 73 ILE A CA 1
ATOM 594 C C . ILE A 1 73 ? -4.219 0.377 0.090 1.00 96.25 73 ILE A C 1
ATOM 596 O O . ILE A 1 73 ? -3.502 0.104 -0.874 1.00 96.25 73 ILE A O 1
ATOM 600 N N . ASN A 1 74 ? -3.867 0.067 1.345 1.00 95.38 74 ASN A N 1
ATOM 601 C CA . ASN A 1 74 ? -2.618 -0.641 1.659 1.00 95.38 74 ASN A CA 1
ATOM 602 C C . ASN A 1 74 ? -2.522 -1.986 0.921 1.00 95.38 74 ASN A C 1
ATOM 604 O O . ASN A 1 74 ? -1.489 -2.307 0.333 1.00 95.38 74 ASN A O 1
ATOM 608 N N . ALA A 1 75 ? -3.600 -2.776 0.926 1.00 95.06 75 ALA A N 1
ATOM 609 C CA . ALA A 1 75 ? -3.631 -4.068 0.246 1.00 95.06 75 ALA A CA 1
ATOM 610 C C . ALA A 1 75 ? -3.451 -3.921 -1.276 1.00 95.06 75 ALA A C 1
ATOM 612 O O . ALA A 1 75 ? -2.708 -4.685 -1.890 1.00 95.06 75 ALA A O 1
ATOM 613 N N . LYS A 1 76 ? -4.070 -2.902 -1.889 1.00 93.00 76 LYS A N 1
ATOM 614 C CA . LYS A 1 76 ? -3.875 -2.574 -3.311 1.00 93.00 76 LYS A CA 1
ATOM 615 C C . LYS A 1 76 ? -2.437 -2.154 -3.611 1.00 93.00 76 LYS A C 1
ATOM 617 O O . LYS A 1 76 ? -1.894 -2.590 -4.622 1.00 93.00 76 LYS A O 1
ATOM 622 N N . ALA A 1 77 ? -1.819 -1.353 -2.740 1.00 91.56 77 ALA A N 1
ATOM 623 C CA . ALA A 1 77 ? -0.414 -0.972 -2.864 1.00 91.56 77 ALA A CA 1
ATOM 624 C C . ALA A 1 77 ? 0.487 -2.211 -2.901 1.00 91.56 77 ALA A C 1
ATOM 626 O O . ALA A 1 77 ? 1.258 -2.387 -3.844 1.00 91.56 77 ALA A O 1
ATOM 627 N N . MET A 1 78 ? 0.320 -3.110 -1.928 1.00 89.75 78 MET A N 1
ATOM 628 C CA . MET A 1 78 ? 1.067 -4.366 -1.8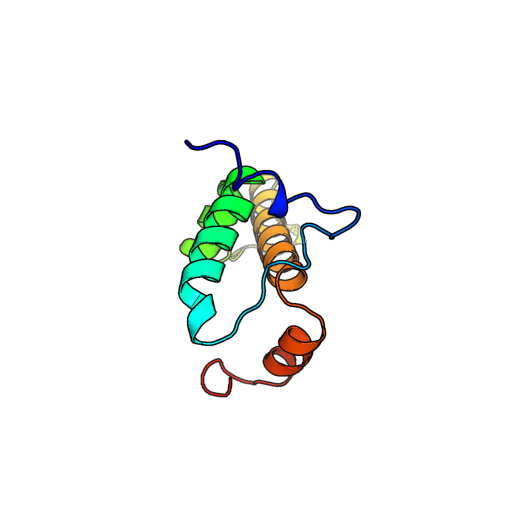70 1.00 89.75 78 MET A CA 1
ATOM 629 C C . MET A 1 78 ? 0.824 -5.233 -3.102 1.00 89.75 78 MET A C 1
ATOM 631 O O . MET A 1 78 ? 1.777 -5.737 -3.686 1.00 89.75 78 MET A O 1
ATOM 635 N N . HIS A 1 79 ? -0.427 -5.374 -3.541 1.00 87.62 79 HIS A N 1
ATOM 636 C CA . HIS A 1 79 ? -0.755 -6.164 -4.723 1.00 87.62 79 HIS A CA 1
ATOM 637 C C . HIS A 1 79 ? -0.071 -5.628 -5.989 1.00 87.62 79 HIS A C 1
ATOM 639 O O . HIS A 1 79 ? 0.544 -6.402 -6.715 1.00 87.62 79 HIS A O 1
ATOM 645 N N . ILE A 1 80 ? -0.111 -4.312 -6.229 1.00 85.50 80 ILE A N 1
ATOM 646 C CA . ILE A 1 80 ? 0.549 -3.705 -7.394 1.00 85.50 80 ILE A CA 1
ATOM 647 C C . ILE A 1 80 ? 2.067 -3.901 -7.331 1.00 85.50 80 ILE A C 1
ATOM 649 O O . ILE A 1 80 ? 2.670 -4.268 -8.338 1.00 85.50 80 ILE A O 1
ATOM 653 N N . LEU A 1 81 ? 2.680 -3.690 -6.163 1.00 83.19 81 LEU A N 1
ATOM 654 C CA . LEU A 1 81 ? 4.119 -3.895 -5.983 1.00 83.19 81 LEU A CA 1
ATOM 655 C C . LEU A 1 81 ? 4.519 -5.356 -6.223 1.00 83.19 81 LEU A C 1
ATOM 657 O O . LEU A 1 81 ? 5.521 -5.604 -6.885 1.00 83.19 81 LEU A O 1
ATOM 661 N N . LEU A 1 82 ? 3.724 -6.314 -5.742 1.00 79.56 82 LEU A N 1
ATOM 662 C CA . LEU A 1 82 ? 3.959 -7.739 -5.971 1.00 79.56 82 LEU A CA 1
ATOM 663 C C . LEU A 1 82 ? 3.791 -8.117 -7.443 1.00 79.56 82 LEU A C 1
ATOM 665 O O . LEU A 1 82 ? 4.658 -8.785 -7.988 1.00 79.56 82 LEU A O 1
ATOM 669 N N . CYS A 1 83 ? 2.735 -7.650 -8.112 1.00 77.44 83 CYS A N 1
ATOM 670 C CA . CYS A 1 83 ? 2.539 -7.901 -9.541 1.00 77.44 83 CYS A CA 1
ATOM 671 C C . CYS A 1 83 ? 3.628 -7.263 -10.411 1.00 77.44 83 CYS A C 1
ATOM 673 O O . CYS A 1 83 ? 3.931 -7.770 -11.485 1.00 77.44 83 CYS A O 1
ATOM 675 N N . ALA A 1 84 ? 4.216 -6.150 -9.971 1.00 72.19 84 ALA A N 1
ATOM 676 C CA . ALA A 1 84 ? 5.320 -5.504 -10.669 1.00 72.19 84 ALA A CA 1
ATOM 677 C C . ALA A 1 84 ? 6.642 -6.284 -10.595 1.00 72.19 84 ALA A C 1
ATOM 679 O O . ALA A 1 84 ? 7.537 -6.049 -11.410 1.00 72.19 84 ALA A O 1
ATOM 680 N N . LEU A 1 85 ? 6.785 -7.178 -9.617 1.00 68.75 85 LEU A N 1
ATOM 681 C CA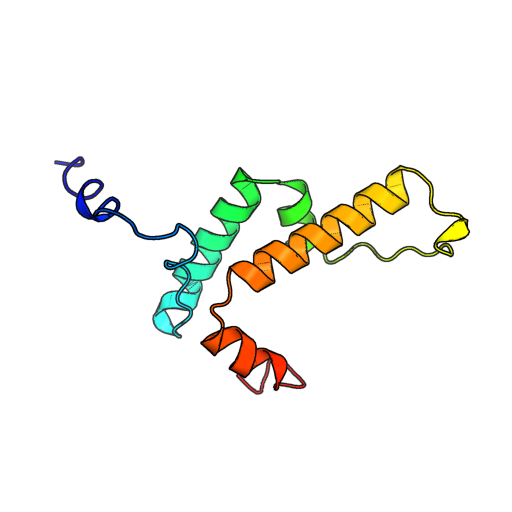 . LEU A 1 85 ? 7.933 -8.059 -9.470 1.00 68.75 85 LEU A CA 1
ATOM 682 C C . LEU A 1 85 ? 7.620 -9.368 -10.209 1.00 68.75 85 LEU A C 1
ATOM 684 O O . LEU A 1 85 ? 6.668 -10.061 -9.869 1.00 68.75 85 LEU A O 1
ATOM 688 N N . ARG A 1 86 ? 8.408 -9.744 -11.227 1.00 61.91 86 ARG A N 1
ATOM 689 C CA . ARG A 1 86 ? 8.288 -11.096 -11.816 1.00 61.91 86 ARG A CA 1
ATOM 690 C C . ARG A 1 86 ? 8.556 -12.155 -10.745 1.00 61.91 86 ARG A C 1
ATOM 692 O O . ARG A 1 86 ? 9.366 -11.905 -9.856 1.00 61.91 86 ARG A O 1
ATOM 699 N N . ASP A 1 87 ? 8.053 -13.373 -10.938 1.00 57.22 87 ASP A N 1
ATOM 700 C CA . ASP A 1 87 ? 8.315 -14.537 -10.069 1.00 57.22 87 ASP A CA 1
ATOM 701 C C . ASP A 1 87 ? 9.798 -14.710 -9.702 1.00 57.22 87 ASP A C 1
ATOM 703 O O . ASP A 1 87 ? 10.137 -15.055 -8.574 1.00 57.22 87 ASP A O 1
ATOM 707 N N . ARG A 1 88 ? 10.716 -14.423 -10.636 1.00 55.56 88 ARG A N 1
ATOM 708 C CA . ARG A 1 88 ? 12.164 -14.527 -10.399 1.00 55.56 88 ARG A CA 1
ATOM 709 C C . ARG A 1 88 ? 12.705 -13.472 -9.427 1.00 55.56 88 ARG A C 1
ATOM 711 O O . ARG A 1 88 ? 13.571 -13.798 -8.623 1.00 55.56 88 ARG A O 1
ATOM 718 N N . GLU A 1 89 ? 12.216 -12.237 -9.502 1.00 61.00 89 GLU A N 1
ATOM 719 C CA . GLU A 1 89 ? 12.620 -11.164 -8.583 1.00 61.00 89 GLU A CA 1
ATOM 720 C C . GLU A 1 89 ? 11.858 -11.273 -7.260 1.00 61.00 89 GLU A C 1
ATOM 722 O O . GLU A 1 89 ? 12.451 -11.080 -6.205 1.00 61.00 89 GLU A O 1
ATOM 727 N N . TYR A 1 90 ? 10.590 -11.697 -7.291 1.00 59.69 90 TYR A N 1
ATOM 728 C CA . TYR A 1 90 ? 9.842 -12.050 -6.087 1.00 59.69 90 TYR A CA 1
ATOM 729 C C . TYR A 1 90 ? 10.566 -13.137 -5.287 1.00 59.69 90 TYR A C 1
ATOM 731 O O . TYR A 1 90 ? 10.846 -12.916 -4.120 1.00 59.69 90 TYR A O 1
ATOM 739 N N . ASN A 1 91 ? 10.981 -14.243 -5.916 1.00 60.88 91 ASN A N 1
ATOM 740 C CA . ASN A 1 91 ? 11.723 -15.318 -5.243 1.00 60.88 91 ASN A CA 1
ATOM 741 C C . ASN A 1 91 ? 13.104 -14.886 -4.720 1.00 60.88 91 ASN A C 1
ATOM 743 O O . ASN A 1 91 ? 13.627 -15.501 -3.791 1.00 60.88 91 ASN A O 1
ATOM 747 N N . ARG A 1 92 ? 13.728 -13.858 -5.312 1.00 62.88 92 ARG A N 1
ATOM 748 C CA . ARG A 1 92 ? 14.973 -13.282 -4.779 1.00 62.88 92 ARG A CA 1
ATOM 749 C C . ARG A 1 92 ? 14.692 -12.442 -3.540 1.00 62.88 92 ARG A C 1
ATOM 751 O O . ARG A 1 92 ? 15.370 -12.616 -2.541 1.00 62.88 92 ARG A O 1
ATOM 758 N N . ILE A 1 93 ? 13.678 -11.582 -3.596 1.00 58.91 93 ILE A N 1
ATOM 759 C CA . ILE A 1 93 ? 13.370 -10.614 -2.538 1.00 58.91 93 ILE A CA 1
ATOM 760 C C . ILE A 1 93 ? 12.609 -11.266 -1.371 1.00 58.91 93 ILE A C 1
ATOM 762 O O . ILE A 1 93 ? 12.811 -10.879 -0.228 1.00 58.91 93 ILE A O 1
ATOM 766 N N . SER A 1 94 ? 11.773 -12.279 -1.619 1.00 63.47 94 SER A N 1
ATOM 767 C CA . SER A 1 94 ? 10.996 -12.986 -0.588 1.00 63.47 94 SER A CA 1
ATOM 768 C C . SER A 1 94 ? 11.868 -13.784 0.378 1.00 63.47 94 SER A C 1
ATOM 770 O O . SER A 1 94 ? 11.440 -14.066 1.491 1.00 63.47 94 SER A O 1
ATOM 772 N N . ASN A 1 95 ? 13.064 -14.175 -0.068 1.00 58.59 95 ASN A N 1
ATOM 773 C CA . ASN A 1 95 ? 14.050 -14.888 0.740 1.00 58.59 95 ASN A CA 1
ATOM 774 C C . ASN A 1 95 ? 15.053 -13.942 1.418 1.00 58.59 95 ASN A C 1
ATOM 776 O O . ASN A 1 95 ? 15.887 -14.415 2.184 1.00 58.59 95 ASN A O 1
ATOM 780 N N . CYS A 1 96 ? 14.998 -12.637 1.136 1.00 55.66 96 CYS A N 1
ATOM 781 C CA . CYS A 1 96 ? 15.830 -11.645 1.806 1.00 55.66 96 CYS A CA 1
ATOM 782 C C . CYS A 1 96 ? 15.135 -11.184 3.087 1.00 55.66 96 CYS A C 1
ATOM 784 O O . CYS A 1 96 ? 13.992 -10.724 3.059 1.00 55.66 96 CYS A O 1
ATOM 786 N N . GLU A 1 97 ? 15.840 -11.249 4.212 1.00 56.25 97 GLU A N 1
ATOM 787 C CA . GLU A 1 97 ? 15.333 -10.730 5.485 1.00 56.25 97 GLU A CA 1
ATOM 788 C C . GLU A 1 97 ? 15.400 -9.197 5.519 1.00 56.25 97 GLU A C 1
ATOM 790 O O . GLU A 1 97 ? 14.678 -8.545 6.277 1.00 56.25 97 GLU A O 1
ATOM 795 N N . ASN A 1 98 ? 16.253 -8.593 4.683 1.00 48.66 98 ASN A N 1
ATOM 796 C CA . ASN A 1 98 ? 16.368 -7.145 4.564 1.00 48.66 98 ASN A CA 1
ATOM 797 C C . ASN A 1 98 ? 16.855 -6.682 3.176 1.00 48.66 98 ASN A C 1
ATOM 799 O O . ASN A 1 98 ? 17.485 -7.412 2.416 1.00 48.66 98 ASN A O 1
ATOM 803 N N . ALA A 1 99 ? 16.607 -5.406 2.867 1.00 41.12 99 ALA A N 1
ATOM 804 C CA . ALA A 1 99 ? 16.890 -4.798 1.564 1.00 41.12 99 ALA A CA 1
ATOM 805 C C . ALA A 1 99 ? 18.387 -4.646 1.208 1.00 41.12 99 ALA A C 1
ATOM 807 O O . ALA A 1 99 ? 18.690 -4.188 0.110 1.00 41.12 99 ALA A O 1
ATOM 808 N N . LYS A 1 100 ? 19.330 -4.974 2.109 1.00 49.44 100 LYS A N 1
ATOM 809 C CA . LYS A 1 100 ? 20.774 -4.973 1.793 1.00 49.44 100 LYS A CA 1
ATOM 810 C C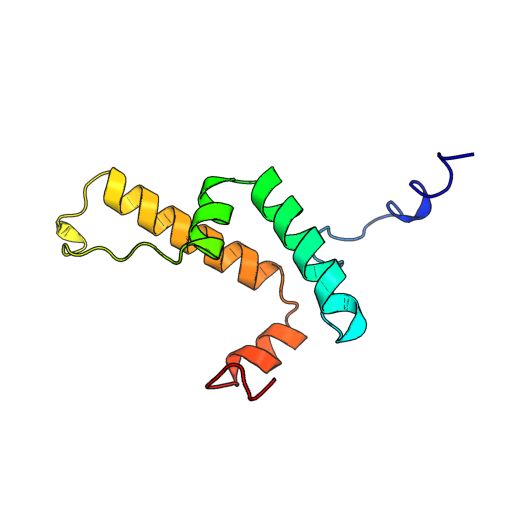 . LYS A 1 100 ? 21.239 -6.265 1.121 1.00 49.44 100 LYS A C 1
ATOM 812 O O . LYS A 1 100 ? 22.366 -6.307 0.640 1.00 49.44 100 LYS A O 1
ATOM 817 N N . GLU A 1 101 ? 20.412 -7.304 1.126 1.00 47.72 101 GLU A N 1
ATOM 818 C CA . GLU A 1 101 ? 20.767 -8.638 0.630 1.00 47.72 101 GLU A CA 1
ATOM 819 C C . GLU A 1 101 ? 20.486 -8.826 -0.871 1.00 47.72 101 GLU A C 1
ATOM 821 O O . GLU A 1 101 ? 20.757 -9.899 -1.411 1.00 47.72 101 GLU A O 1
ATOM 826 N N . THR A 1 102 ? 19.954 -7.799 -1.546 1.00 46.75 102 THR A N 1
ATOM 827 C CA . THR A 1 102 ? 19.564 -7.817 -2.969 1.00 46.75 102 THR A CA 1
ATOM 828 C C . THR A 1 102 ? 20.581 -7.117 -3.864 1.00 46.75 102 THR A C 1
ATOM 830 O O . THR A 1 102 ? 20.851 -7.665 -4.961 1.00 46.75 102 THR A O 1
#

Organism: Theobroma cacao (NCBI:txid3641)

Secondary structure (DSSP, 8-state):
--STTTGGG--TT--GGGG----TTTHHHHHHHHHHHHHHH-HHHHHHHHH-----SS-GGG--HHHHHHHHHHHHHHHHHHHHS-HHHHHHHTT-SSTT--

Radius of gyration: 17.2 Å; chains: 1; bounding box: 37×28×54 Å

Foldseek 3Di:
DPDPVVVVVCDPDDDPLVPQDDDPVCPVVNVVVLLVVCCVVDVVLSVCVVVHQDDDPDDPVPDDPVNVVSVVSVVVNVVSVCSNQPPVRCVQVVPDPDPVSD